Protein AF-A0A7S2MU95-F1 (afdb_monomer_lite)

Secondary structure (DSSP, 8-state):
-EEEEEE-TT--HHHHHHHHHHHHHHHHHHTTEEEEEEE---SSS-EEEEEEE--SSSS---STTPPPPPTT--EEEEEEEEEETTEEEEEEEEE-SSHHHHHHHHHHHHHHHH-

Organism: NCBI:txid1333877

pLDDT: mean 77.72, std 11.71, range [46.41, 91.25]

Foldseek 3Di:
DKDWWLFQPPDALVNCVVCVVVLVVVLLVVLAFDDWDWDDDDPDQKTKIKTKHDPDDAFDDPDPPDGGDHPPWMKIKMWIWHGDGRTIIIDIFIDTPDDVVRVVSSVSSVVSSND

Sequence (115 aa):
EELKGLAAPGRPAEALAQELPGLVGRCAGLCHFHGLQQQGQGQGSGQKFLLVARPPSPGASRLPGQEALPDGARIICMCAGRPREEALDLKITVKACRKDVADDVCRQLASTFRE

Structure (mmCIF, N/CA/C/O backbone):
data_AF-A0A7S2MU95-F1
#
_entry.id   AF-A0A7S2MU95-F1
#
loop_
_atom_site.group_PDB
_atom_site.id
_atom_site.type_symbol
_atom_site.label_atom_id
_atom_site.label_alt_id
_atom_site.label_comp_id
_atom_site.label_asym_id
_atom_site.label_entity_id
_atom_site.label_seq_id
_atom_site.pdbx_PDB_ins_code
_atom_site.Cartn_x
_atom_site.Cartn_y
_atom_site.Cartn_z
_atom_site.occupancy
_atom_site.B_iso_or_equiv
_atom_site.auth_seq_id
_atom_site.auth_comp_id
_atom_site.auth_asym_id
_atom_site.auth_atom_id
_atom_site.pdbx_PDB_model_num
ATOM 1 N N . GLU A 1 1 ? -8.348 -0.611 -5.913 1.00 68.44 1 GLU A N 1
ATOM 2 C CA . GLU A 1 1 ? -9.240 -1.597 -5.269 1.00 68.44 1 GLU A CA 1
ATOM 3 C C . GLU A 1 1 ? -9.814 -1.003 -3.981 1.00 68.44 1 GLU A C 1
ATOM 5 O O . GLU A 1 1 ? -9.154 -0.173 -3.362 1.00 68.44 1 GLU A O 1
ATOM 10 N N . GLU A 1 2 ? -11.047 -1.351 -3.608 1.00 59.72 2 GLU A N 1
ATOM 11 C CA . GLU A 1 2 ? -11.640 -0.965 -2.319 1.00 59.72 2 GLU A CA 1
ATOM 12 C C . GLU A 1 2 ? -11.662 -2.193 -1.403 1.00 59.72 2 GLU A C 1
ATOM 14 O O . GLU A 1 2 ? -12.325 -3.183 -1.700 1.00 59.72 2 GLU A O 1
ATOM 19 N N . LEU A 1 3 ? -10.906 -2.129 -0.311 1.00 67.44 3 LEU A N 1
ATOM 20 C CA . LEU A 1 3 ? -10.915 -3.098 0.775 1.00 67.44 3 LEU A CA 1
ATOM 21 C C . LEU A 1 3 ? -11.969 -2.654 1.788 1.00 67.44 3 LEU A C 1
ATOM 23 O O . LEU A 1 3 ? -11.758 -1.708 2.549 1.00 67.44 3 LEU A O 1
ATOM 27 N N . LYS A 1 4 ? -13.125 -3.313 1.776 1.00 59.56 4 LYS A N 1
ATOM 28 C CA . LYS A 1 4 ? -14.171 -3.079 2.775 1.00 59.56 4 LYS A CA 1
ATOM 29 C C . LYS A 1 4 ? -13.946 -3.966 3.989 1.00 59.56 4 LYS A C 1
ATOM 31 O O . LYS A 1 4 ? -13.722 -5.162 3.820 1.00 59.56 4 LYS A O 1
ATOM 36 N N . GLY A 1 5 ? -14.082 -3.384 5.179 1.00 58.94 5 GLY A N 1
ATOM 37 C CA . GLY A 1 5 ? -14.230 -4.146 6.415 1.00 58.94 5 GLY A CA 1
ATOM 38 C C . GLY A 1 5 ? -13.042 -5.034 6.777 1.00 58.94 5 GLY A C 1
ATOM 39 O O . GLY A 1 5 ? -13.232 -6.221 7.029 1.00 58.94 5 GLY A O 1
ATOM 40 N N . LEU A 1 6 ? -11.829 -4.474 6.845 1.00 72.00 6 LEU A N 1
ATOM 41 C CA . LEU A 1 6 ? -10.753 -5.138 7.588 1.00 72.00 6 LEU A CA 1
ATOM 42 C C . LEU A 1 6 ? -11.210 -5.288 9.038 1.00 72.00 6 LEU A C 1
ATOM 44 O O . LEU A 1 6 ? -11.382 -4.284 9.734 1.00 72.00 6 LEU A O 1
ATOM 48 N N . ALA A 1 7 ? -11.479 -6.529 9.441 1.00 74.94 7 ALA A N 1
ATOM 49 C CA . ALA A 1 7 ? -12.021 -6.840 10.752 1.00 74.94 7 ALA A CA 1
ATOM 50 C C . ALA A 1 7 ? -11.025 -6.418 11.834 1.00 74.94 7 ALA A C 1
ATOM 52 O O . ALA A 1 7 ? -9.866 -6.831 11.830 1.00 74.94 7 ALA A O 1
ATOM 53 N N . ALA A 1 8 ? -11.493 -5.602 12.768 1.00 72.62 8 ALA A N 1
ATOM 54 C CA . ALA A 1 8 ? -10.721 -5.141 13.908 1.00 72.62 8 ALA A CA 1
ATOM 55 C C . ALA A 1 8 ? -11.545 -5.338 15.191 1.00 72.62 8 ALA A C 1
ATOM 57 O O . ALA A 1 8 ? -11.931 -4.356 15.831 1.00 72.62 8 ALA A O 1
ATOM 58 N N . PRO A 1 9 ? -11.862 -6.597 15.547 1.00 74.25 9 PRO A N 1
ATOM 59 C CA . PRO A 1 9 ? -12.795 -6.901 16.627 1.00 74.25 9 PRO A CA 1
ATOM 60 C C . PRO A 1 9 ? -12.339 -6.275 17.948 1.00 74.25 9 PRO A C 1
ATOM 62 O O . PRO A 1 9 ? -11.162 -6.353 18.306 1.00 74.25 9 PRO A O 1
ATOM 65 N N . GLY A 1 10 ? -13.269 -5.635 18.663 1.00 75.69 10 GLY A N 1
ATOM 66 C CA . GLY A 1 10 ? -12.998 -5.005 19.957 1.00 75.69 10 GLY A CA 1
ATOM 67 C C . GLY A 1 10 ? -12.137 -3.739 19.899 1.00 75.69 10 GLY A C 1
ATOM 68 O O . GLY A 1 10 ? -11.666 -3.279 20.941 1.00 75.69 10 GLY A O 1
ATOM 69 N N . ARG A 1 11 ? -11.900 -3.165 18.711 1.00 80.44 11 ARG A N 1
ATOM 70 C CA . ARG A 1 11 ? -11.082 -1.955 18.559 1.00 80.44 11 ARG A CA 1
ATOM 71 C C . ARG A 1 11 ? -11.951 -0.735 18.240 1.00 80.44 11 ARG A C 1
ATOM 73 O O . ARG A 1 11 ? -12.665 -0.748 17.233 1.00 80.44 11 ARG A O 1
ATOM 80 N N . PRO A 1 12 ? -11.886 0.339 19.050 1.00 82.69 12 PRO A N 1
ATOM 81 C CA . PRO A 1 12 ? -12.624 1.561 18.763 1.00 82.69 12 PRO A CA 1
ATOM 82 C C . PRO A 1 12 ? -12.031 2.273 17.542 1.00 82.69 12 PRO A C 1
ATOM 84 O O . PRO A 1 12 ? -10.823 2.214 17.286 1.00 82.69 12 PRO A O 1
ATOM 87 N N . ALA A 1 13 ? -12.878 3.003 16.815 1.00 83.50 13 ALA A N 1
ATOM 88 C CA . ALA A 1 13 ? -12.488 3.733 15.607 1.00 83.50 13 ALA A CA 1
ATOM 89 C C . ALA A 1 13 ? -11.313 4.703 15.846 1.00 83.50 13 ALA A C 1
ATOM 91 O O . ALA A 1 13 ? -10.465 4.882 14.973 1.00 83.50 13 ALA A O 1
ATOM 92 N N . GLU A 1 14 ? -11.232 5.299 17.037 1.00 82.75 14 GLU A N 1
ATOM 93 C CA . GLU A 1 14 ? -10.161 6.219 17.438 1.00 82.75 14 GLU A CA 1
ATOM 94 C C . GLU A 1 14 ? -8.797 5.524 17.551 1.00 82.75 14 GLU A C 1
ATOM 96 O O . GLU A 1 14 ? -7.801 6.044 17.048 1.00 82.75 14 GLU A O 1
ATOM 101 N N . ALA A 1 15 ? -8.747 4.320 18.128 1.00 83.94 15 ALA A N 1
ATOM 102 C CA . ALA A 1 15 ? -7.516 3.532 18.206 1.00 83.94 15 ALA A CA 1
ATOM 103 C C . ALA A 1 15 ? -7.047 3.095 16.809 1.00 83.94 15 ALA A C 1
ATOM 105 O O . ALA A 1 15 ? -5.863 3.178 16.481 1.00 83.94 15 ALA A O 1
ATOM 106 N N . LEU A 1 16 ? -7.987 2.703 15.943 1.00 82.75 16 LEU A N 1
ATOM 107 C CA . LEU A 1 16 ? -7.692 2.388 14.543 1.00 82.75 16 LEU A CA 1
ATOM 108 C C . LEU A 1 16 ? -7.185 3.612 13.777 1.00 82.75 16 LEU A C 1
ATOM 110 O O . LEU A 1 16 ? -6.255 3.499 12.981 1.00 82.75 16 LEU A O 1
ATOM 114 N N . ALA A 1 17 ? -7.746 4.792 14.041 1.00 83.75 17 ALA A N 1
ATOM 115 C CA . ALA A 1 17 ? -7.273 6.037 13.454 1.00 83.75 17 ALA A CA 1
ATOM 116 C C . ALA A 1 17 ? -5.823 6.350 13.862 1.00 83.75 17 ALA A C 1
ATOM 118 O O . ALA A 1 17 ? -5.041 6.784 13.018 1.00 83.75 17 ALA A O 1
ATOM 119 N N . GLN A 1 18 ? -5.445 6.117 15.119 1.00 84.69 18 GLN A N 1
ATOM 120 C CA . GLN A 1 18 ? -4.079 6.368 15.595 1.00 84.69 18 GLN A CA 1
ATOM 121 C C . GLN A 1 18 ? -3.049 5.400 14.997 1.00 84.69 18 GLN A C 1
ATOM 123 O O . GLN A 1 18 ? -1.915 5.795 14.733 1.00 84.69 18 GLN A O 1
ATOM 128 N N . GLU A 1 19 ? -3.431 4.151 14.734 1.00 83.81 19 GLU A N 1
ATOM 129 C CA . GLU A 1 19 ? -2.516 3.141 14.189 1.00 83.81 19 GLU A CA 1
ATOM 130 C C . GLU A 1 19 ? -2.418 3.124 12.666 1.00 83.81 19 GLU A C 1
ATOM 132 O O . GLU A 1 19 ? -1.436 2.622 12.111 1.00 83.81 19 GLU A O 1
ATOM 137 N N . LEU A 1 20 ? -3.420 3.674 11.981 1.00 83.81 20 LEU A N 1
ATOM 138 C CA . LEU A 1 20 ? -3.500 3.696 10.527 1.00 83.81 20 LEU A CA 1
ATOM 139 C C . LEU A 1 20 ? -2.229 4.250 9.845 1.00 83.81 20 LEU A C 1
ATOM 141 O O . LEU A 1 20 ? -1.756 3.604 8.908 1.00 83.81 20 LEU A O 1
ATOM 145 N N . PRO A 1 21 ? -1.600 5.354 10.305 1.00 86.50 21 PRO A N 1
ATOM 146 C CA . PRO A 1 21 ? -0.312 5.797 9.766 1.00 86.50 21 PRO A CA 1
ATOM 147 C C . PRO A 1 21 ? 0.789 4.734 9.869 1.00 86.50 21 PRO A C 1
ATOM 149 O O . PRO A 1 21 ? 1.560 4.551 8.929 1.00 86.50 21 PRO A O 1
ATOM 152 N N . GLY A 1 22 ? 0.842 4.000 10.985 1.00 85.44 22 GLY A N 1
ATOM 153 C CA . GLY A 1 22 ? 1.806 2.923 11.201 1.00 85.44 22 GLY A CA 1
ATOM 154 C C . GLY A 1 22 ? 1.558 1.720 10.290 1.00 85.44 22 GLY A C 1
ATOM 155 O O . GLY A 1 22 ? 2.505 1.185 9.717 1.00 85.44 22 GLY A O 1
ATOM 156 N N . LEU A 1 23 ? 0.294 1.326 10.104 1.00 85.12 23 LEU A N 1
ATOM 157 C CA . LEU A 1 23 ? -0.108 0.275 9.157 1.00 85.12 23 LEU A CA 1
ATOM 158 C C . LEU A 1 23 ? 0.303 0.629 7.726 1.00 85.12 23 LEU A C 1
ATOM 160 O O . LEU A 1 23 ? 0.970 -0.156 7.051 1.00 85.12 23 LEU A O 1
ATOM 164 N N . VAL A 1 24 ? -0.043 1.839 7.285 1.00 87.00 24 VAL A N 1
ATOM 165 C CA . VAL A 1 24 ? 0.309 2.330 5.951 1.00 87.00 24 VAL A CA 1
ATOM 166 C C . VAL A 1 24 ? 1.827 2.439 5.790 1.00 87.00 24 VAL A C 1
ATOM 168 O O . VAL A 1 24 ? 2.345 2.062 4.743 1.00 87.00 24 VAL A O 1
ATOM 171 N N . GLY A 1 25 ? 2.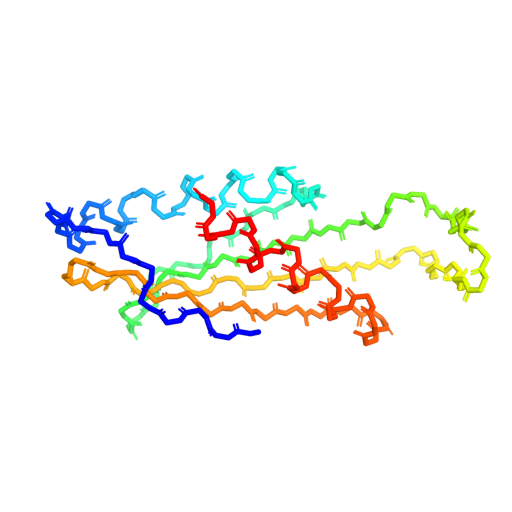550 2.890 6.818 1.00 85.19 25 GLY A N 1
ATOM 172 C CA . GLY A 1 25 ? 4.012 2.963 6.811 1.00 85.19 25 GLY A CA 1
ATOM 173 C C . GLY A 1 25 ? 4.683 1.596 6.652 1.00 85.19 25 GLY A C 1
ATOM 174 O O . GLY A 1 25 ? 5.612 1.460 5.856 1.00 85.19 25 GLY A O 1
ATOM 175 N N . ARG A 1 26 ? 4.182 0.558 7.336 1.00 84.62 26 ARG A N 1
ATOM 176 C CA . ARG A 1 26 ? 4.676 -0.820 7.163 1.00 84.62 26 ARG A CA 1
ATOM 177 C C . ARG A 1 26 ? 4.400 -1.351 5.760 1.00 84.62 26 ARG A C 1
ATOM 179 O O . ARG A 1 26 ? 5.315 -1.871 5.128 1.00 84.62 26 ARG A O 1
ATOM 186 N N . CYS A 1 27 ? 3.185 -1.154 5.248 1.00 84.12 27 CYS A N 1
ATOM 187 C CA . CYS A 1 27 ? 2.831 -1.559 3.884 1.00 84.12 27 CYS A CA 1
ATOM 188 C C . CYS A 1 27 ? 3.708 -0.850 2.845 1.00 84.12 27 CYS A C 1
ATOM 190 O O . CYS A 1 27 ? 4.195 -1.478 1.907 1.00 84.12 27 CYS A O 1
ATOM 192 N N . ALA A 1 28 ? 3.959 0.447 3.043 1.00 85.19 28 ALA A N 1
ATOM 193 C CA . ALA A 1 28 ? 4.850 1.231 2.201 1.00 85.19 28 ALA A CA 1
ATOM 194 C C . ALA A 1 28 ? 6.270 0.645 2.193 1.00 85.19 28 ALA A C 1
ATOM 196 O O . ALA A 1 28 ? 6.831 0.449 1.119 1.00 85.19 28 ALA A O 1
ATOM 197 N N . GLY A 1 29 ? 6.820 0.295 3.360 1.00 81.75 29 GLY A N 1
ATOM 198 C CA . GLY A 1 29 ? 8.134 -0.345 3.467 1.00 81.75 29 GLY A CA 1
ATOM 199 C C . GLY A 1 29 ? 8.204 -1.709 2.772 1.00 81.75 29 GLY A C 1
ATOM 200 O O . GLY A 1 29 ? 9.114 -1.937 1.977 1.00 81.75 29 GLY A O 1
ATOM 201 N N . LEU A 1 30 ? 7.221 -2.585 3.013 1.00 80.56 30 LEU A N 1
ATOM 202 C CA . LEU A 1 30 ? 7.147 -3.927 2.412 1.00 80.56 30 LEU A CA 1
ATOM 203 C C . LEU A 1 30 ? 6.984 -3.890 0.888 1.00 80.56 30 LEU A C 1
ATOM 205 O O . LEU A 1 30 ? 7.464 -4.779 0.192 1.00 80.56 30 LEU A O 1
ATOM 209 N N . CYS A 1 31 ? 6.344 -2.845 0.364 1.00 75.69 31 CYS A N 1
ATOM 210 C CA . CYS A 1 31 ? 6.155 -2.647 -1.070 1.00 75.69 31 CYS A CA 1
ATOM 211 C C . CYS A 1 31 ? 7.175 -1.668 -1.688 1.00 75.69 31 CYS A C 1
ATOM 213 O O . CYS A 1 31 ? 6.954 -1.170 -2.791 1.00 75.69 31 CYS A O 1
ATOM 215 N N . HIS A 1 32 ? 8.282 -1.369 -0.995 1.00 79.12 32 HIS A N 1
ATOM 216 C CA . HIS A 1 32 ? 9.373 -0.503 -1.471 1.00 79.12 32 HIS A CA 1
ATOM 217 C C . HIS A 1 32 ? 8.952 0.923 -1.892 1.00 79.12 32 HIS A C 1
ATOM 219 O O . HIS A 1 32 ? 9.538 1.528 -2.791 1.00 79.12 32 HIS A O 1
ATOM 225 N N . PHE A 1 33 ? 7.951 1.502 -1.229 1.00 80.88 33 PHE A N 1
ATOM 226 C CA . PHE A 1 33 ? 7.613 2.918 -1.366 1.00 80.88 33 PHE A CA 1
ATOM 227 C C . PHE A 1 33 ? 8.566 3.776 -0.521 1.00 80.88 33 PHE A C 1
ATOM 229 O O . PHE A 1 33 ? 8.832 3.484 0.642 1.00 80.88 33 PHE A O 1
ATOM 236 N N . HIS A 1 34 ? 9.077 4.862 -1.104 1.00 77.44 34 HIS A N 1
ATOM 237 C CA . HIS A 1 34 ? 10.139 5.694 -0.519 1.00 77.44 34 HIS A CA 1
ATOM 238 C C . HIS A 1 34 ? 9.650 7.045 0.016 1.00 77.44 34 HIS A C 1
ATOM 240 O O . HIS A 1 34 ? 10.425 7.785 0.615 1.00 77.44 34 HIS A O 1
ATOM 246 N N . GLY A 1 35 ? 8.387 7.398 -0.220 1.00 70.50 35 GLY A N 1
ATOM 247 C CA . GLY A 1 35 ? 7.783 8.618 0.306 1.00 70.50 35 GLY A CA 1
ATOM 248 C C . GLY A 1 35 ? 6.387 8.334 0.827 1.00 70.50 35 GLY A C 1
ATOM 249 O O . GLY A 1 35 ? 5.614 7.686 0.128 1.00 70.50 35 GLY A O 1
ATOM 250 N N . LEU A 1 36 ? 6.083 8.825 2.029 1.00 75.62 36 LEU A N 1
ATOM 251 C CA . LEU A 1 36 ? 4.751 8.828 2.624 1.00 75.62 36 LEU A CA 1
ATOM 252 C C . LEU A 1 36 ? 4.396 10.275 2.955 1.00 75.62 36 LEU A C 1
ATOM 254 O O . LEU A 1 36 ? 5.024 10.896 3.809 1.00 75.62 36 LEU A O 1
ATOM 258 N N . GLN A 1 37 ? 3.400 10.818 2.264 1.00 75.56 37 GLN A N 1
ATOM 259 C CA . GLN A 1 37 ? 2.844 12.128 2.574 1.00 75.56 37 GLN A CA 1
ATOM 260 C C . GLN A 1 37 ? 1.429 11.938 3.108 1.00 75.56 37 GLN A C 1
ATOM 262 O O . GLN A 1 37 ? 0.534 11.493 2.388 1.00 75.56 37 GLN A O 1
ATOM 267 N N . GLN A 1 38 ? 1.221 12.280 4.376 1.00 75.31 38 GLN A N 1
ATOM 268 C CA . GLN A 1 38 ? -0.116 12.366 4.942 1.00 75.31 38 GLN A CA 1
ATOM 269 C C . GLN A 1 38 ? -0.732 13.683 4.471 1.00 75.31 38 GLN A C 1
ATOM 271 O O . GLN A 1 38 ? -0.268 14.764 4.834 1.00 75.31 38 GLN A O 1
ATOM 276 N N . GLN A 1 39 ? -1.755 13.608 3.622 1.00 63.38 39 GLN A N 1
ATOM 277 C CA . GLN A 1 39 ? -2.591 14.779 3.387 1.00 63.38 39 GLN A CA 1
ATOM 278 C C . GLN A 1 39 ? -3.520 14.898 4.593 1.00 63.38 39 GLN A C 1
ATOM 280 O O . GLN A 1 39 ? -4.123 13.902 4.994 1.00 63.38 39 GLN A O 1
ATOM 285 N N . GLY A 1 40 ? -3.547 16.089 5.204 1.00 58.94 40 GLY A N 1
ATOM 286 C CA . GLY A 1 40 ? -4.206 16.350 6.486 1.00 58.94 40 GLY A CA 1
ATOM 287 C C . GLY A 1 40 ? -5.648 15.845 6.567 1.00 58.94 40 GLY A C 1
ATOM 288 O O . GLY A 1 40 ? -6.264 15.506 5.555 1.00 58.94 40 GLY A O 1
ATOM 289 N N . GLN A 1 41 ? -6.186 15.808 7.790 1.00 56.03 41 GLN A N 1
ATOM 290 C CA . GLN A 1 41 ? -7.583 15.464 8.074 1.00 56.03 41 GLN A CA 1
ATOM 291 C C . GLN A 1 41 ? -8.524 16.445 7.353 1.00 56.03 41 GLN A C 1
ATOM 293 O O . GLN A 1 41 ? -8.959 17.448 7.911 1.00 56.03 41 GLN A O 1
ATOM 298 N N . GLY A 1 42 ? -8.809 16.196 6.075 1.00 50.19 42 GLY A N 1
ATOM 299 C CA . GLY A 1 42 ? -9.818 16.944 5.340 1.00 50.19 42 GLY A CA 1
ATOM 300 C C . GLY A 1 42 ? -11.165 16.745 6.025 1.00 50.19 42 GLY A C 1
ATOM 301 O O . GLY A 1 42 ? -11.459 15.638 6.477 1.00 50.19 42 GLY A O 1
ATOM 302 N N . GLN A 1 43 ? -11.966 17.810 6.100 1.00 46.41 43 GLN A N 1
ATOM 303 C CA . GLN A 1 43 ? -13.358 17.789 6.560 1.00 46.41 43 GLN A CA 1
ATOM 304 C C . GLN A 1 43 ? -14.129 16.664 5.839 1.00 46.41 43 GLN A C 1
ATOM 306 O O . GLN A 1 43 ? -14.594 16.840 4.717 1.00 46.41 43 GLN A O 1
ATOM 311 N N . GLY A 1 44 ? -14.171 15.466 6.433 1.00 50.53 44 GLY A N 1
ATOM 312 C CA . GLY A 1 44 ? -14.644 14.262 5.745 1.00 50.53 44 GLY A CA 1
ATOM 313 C C . GLY A 1 44 ? -13.995 12.945 6.188 1.00 50.53 44 GLY A C 1
ATOM 314 O O . GLY A 1 44 ? -13.554 12.172 5.348 1.00 50.53 44 GLY A O 1
ATOM 315 N N . SER A 1 45 ? -13.975 12.652 7.492 1.00 57.75 45 SER A N 1
ATOM 316 C CA . SER A 1 45 ? -13.929 11.301 8.109 1.00 57.75 45 SER A CA 1
ATOM 317 C C . SER A 1 45 ? -12.864 10.262 7.687 1.00 57.75 45 SER A C 1
ATOM 319 O O . SER A 1 45 ? -13.011 9.094 8.041 1.00 57.75 45 SER A O 1
ATOM 321 N N . GLY A 1 46 ? -11.804 10.614 6.956 1.00 69.94 46 GLY A N 1
ATOM 322 C CA . GLY A 1 46 ? -10.807 9.632 6.513 1.00 69.94 46 GLY A CA 1
ATOM 323 C C . GLY A 1 46 ? -9.405 10.207 6.370 1.00 69.94 46 GLY A C 1
ATOM 324 O O . GLY A 1 46 ? -9.227 11.353 5.960 1.00 69.94 46 GLY A O 1
ATOM 325 N N . GLN A 1 47 ? -8.403 9.396 6.698 1.00 85.25 47 GLN A N 1
ATOM 326 C CA . GLN A 1 47 ? -6.994 9.753 6.552 1.00 85.25 47 GLN A CA 1
ATOM 327 C C . GLN A 1 47 ? -6.493 9.314 5.180 1.00 85.25 47 GLN A C 1
ATOM 329 O O . GLN A 1 47 ? -6.754 8.190 4.748 1.00 85.25 47 GLN A O 1
ATOM 334 N N . LYS A 1 48 ? -5.780 10.206 4.489 1.00 87.31 48 LYS A N 1
ATOM 335 C CA . LYS A 1 48 ? -5.241 9.951 3.152 1.00 87.31 48 LYS A CA 1
ATOM 336 C C . LYS A 1 48 ? -3.721 9.970 3.182 1.00 87.31 48 LYS A C 1
ATOM 338 O O . LYS A 1 48 ? -3.108 10.899 3.703 1.00 87.31 48 LYS A O 1
ATOM 343 N N . PHE A 1 49 ? -3.131 8.966 2.554 1.00 89.12 49 PHE A N 1
ATOM 344 C CA . PHE A 1 49 ? -1.695 8.766 2.483 1.00 89.12 49 PHE A CA 1
ATOM 345 C C . PHE A 1 49 ? -1.292 8.621 1.026 1.00 89.12 49 PHE A C 1
ATOM 347 O O . PHE A 1 49 ? -1.817 7.765 0.313 1.00 89.12 49 PHE A O 1
ATOM 354 N N . LEU A 1 50 ? -0.368 9.465 0.588 1.00 89.12 50 LEU A N 1
ATOM 355 C CA . LEU A 1 50 ? 0.247 9.377 -0.724 1.00 89.12 50 LEU A CA 1
ATOM 356 C C . LEU A 1 50 ? 1.576 8.639 -0.587 1.00 89.12 50 LEU A C 1
ATOM 358 O O . LEU A 1 50 ? 2.448 9.073 0.164 1.00 89.12 50 LEU A O 1
ATOM 362 N N . LEU A 1 51 ? 1.714 7.537 -1.313 1.00 88.62 51 LEU A N 1
ATOM 363 C CA . LEU A 1 51 ? 2.897 6.697 -1.358 1.00 88.62 51 LEU A CA 1
ATOM 364 C C . LEU A 1 51 ? 3.539 6.801 -2.741 1.00 88.62 51 LEU A C 1
ATOM 366 O O . LEU A 1 51 ? 2.851 6.681 -3.756 1.00 88.62 51 LEU A O 1
ATOM 370 N N . VAL A 1 52 ? 4.856 7.001 -2.800 1.00 86.56 52 VAL A N 1
ATOM 371 C CA . VAL A 1 52 ? 5.598 7.046 -4.073 1.00 86.56 52 VAL A CA 1
ATOM 372 C C . VAL A 1 52 ? 6.695 5.990 -4.098 1.00 86.56 52 VAL A C 1
ATOM 374 O O . VAL A 1 52 ? 7.559 5.969 -3.224 1.00 86.56 52 VAL A O 1
ATOM 377 N N . ALA A 1 53 ? 6.674 5.134 -5.117 1.00 84.44 53 ALA A N 1
ATOM 378 C CA . ALA A 1 53 ? 7.715 4.150 -5.391 1.00 84.44 53 ALA A CA 1
ATOM 379 C C . ALA A 1 53 ? 8.396 4.441 -6.733 1.00 84.44 53 ALA A C 1
ATOM 381 O O . ALA A 1 53 ? 7.824 5.050 -7.649 1.00 84.44 53 ALA A O 1
ATOM 382 N N . ARG A 1 54 ? 9.646 3.989 -6.844 1.00 75.50 54 ARG A N 1
ATOM 383 C CA . ARG A 1 54 ? 10.363 3.871 -8.115 1.00 75.50 54 ARG A CA 1
ATOM 384 C C . ARG A 1 54 ? 10.542 2.381 -8.396 1.00 75.50 54 ARG A C 1
ATOM 386 O O . ARG A 1 54 ? 10.859 1.653 -7.459 1.00 75.50 54 ARG A O 1
ATOM 393 N N . PRO A 1 55 ? 10.350 1.918 -9.639 1.00 66.62 55 PRO A N 1
ATOM 394 C CA . PRO A 1 55 ? 10.623 0.530 -9.955 1.00 66.62 55 PRO A CA 1
ATOM 395 C C . PRO A 1 55 ? 12.094 0.193 -9.657 1.00 66.62 55 PRO A C 1
ATOM 397 O O . PRO A 1 55 ? 12.969 1.036 -9.898 1.00 66.62 55 PRO A O 1
ATOM 400 N N . PRO A 1 56 ? 12.379 -1.008 -9.126 1.00 55.16 56 PRO A N 1
ATOM 401 C CA . PRO A 1 56 ? 13.743 -1.454 -8.909 1.00 55.16 56 PRO A CA 1
ATOM 402 C C . PRO A 1 56 ? 14.417 -1.639 -10.273 1.00 55.16 56 PRO A C 1
ATOM 404 O O . PRO A 1 56 ? 14.083 -2.543 -11.030 1.00 55.16 56 PRO A O 1
ATOM 407 N N . SER A 1 57 ? 15.385 -0.767 -10.551 1.00 53.28 57 SER A N 1
ATOM 408 C CA . SER A 1 57 ? 16.240 -0.678 -11.744 1.00 53.28 57 SER A CA 1
ATOM 409 C C . SER A 1 57 ? 15.628 -0.072 -13.027 1.00 53.28 57 SER A C 1
ATOM 411 O O . SER A 1 57 ? 14.504 -0.401 -13.409 1.00 53.28 57 SER A O 1
ATOM 413 N N . PRO A 1 58 ? 16.385 0.799 -13.727 1.00 50.25 58 PRO A N 1
ATOM 414 C CA . PRO A 1 58 ? 16.111 1.136 -15.117 1.00 50.25 58 PRO A CA 1
ATOM 415 C C . PRO A 1 58 ? 16.322 -0.107 -15.993 1.00 50.25 58 PRO A C 1
ATOM 417 O O . PRO A 1 58 ? 17.346 -0.781 -15.883 1.00 50.25 58 PRO A O 1
ATOM 420 N N . GLY A 1 59 ? 15.360 -0.422 -16.859 1.00 53.31 59 GLY A N 1
ATOM 421 C CA . GLY A 1 59 ? 15.611 -1.309 -17.997 1.00 53.31 59 GLY A CA 1
ATOM 422 C C . GLY A 1 59 ? 15.606 -2.830 -17.779 1.00 53.31 59 GLY A C 1
ATOM 423 O O . GLY A 1 59 ? 15.818 -3.532 -18.760 1.00 53.31 59 GLY A O 1
ATOM 424 N N . ALA A 1 60 ? 15.350 -3.391 -16.591 1.00 52.00 60 ALA A N 1
ATOM 425 C CA . ALA A 1 60 ? 15.443 -4.850 -16.424 1.00 52.00 60 ALA A CA 1
ATOM 426 C C . ALA A 1 60 ? 14.246 -5.470 -15.697 1.00 52.00 60 ALA A C 1
ATOM 428 O O . 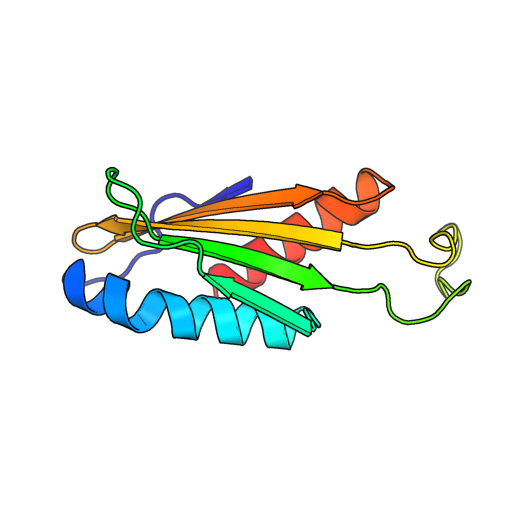ALA A 1 60 ? 14.325 -5.794 -14.512 1.00 52.00 60 ALA A O 1
ATOM 429 N N . SER A 1 61 ? 13.172 -5.765 -16.437 1.00 56.94 61 SER A N 1
ATOM 430 C CA . SER A 1 61 ? 12.458 -6.988 -16.075 1.00 56.94 61 SER A CA 1
ATOM 431 C C . SER A 1 61 ? 13.333 -8.178 -16.465 1.00 56.94 61 SER A C 1
ATOM 433 O O . SER A 1 61 ? 13.805 -8.275 -17.595 1.00 56.94 61 SER A O 1
ATOM 435 N N . ARG A 1 62 ? 13.588 -9.069 -15.504 1.00 57.50 62 ARG A N 1
ATOM 436 C CA . ARG A 1 62 ? 14.328 -10.324 -15.721 1.00 57.50 62 ARG A CA 1
ATOM 437 C C . ARG A 1 62 ? 13.406 -11.482 -16.111 1.00 57.50 62 ARG A C 1
ATOM 439 O O . ARG A 1 62 ? 13.880 -12.603 -16.267 1.00 57.50 62 ARG A O 1
ATOM 446 N N . LEU A 1 63 ? 12.101 -11.229 -16.219 1.00 59.47 63 LEU A N 1
ATOM 447 C CA . LEU A 1 63 ? 11.104 -12.244 -16.532 1.00 59.47 63 LEU A CA 1
ATOM 448 C C . LEU A 1 63 ? 10.823 -12.266 -18.044 1.00 59.47 63 LEU A C 1
ATOM 450 O O . LEU A 1 63 ? 10.635 -11.202 -18.640 1.00 59.47 63 LEU A O 1
ATOM 454 N N . PRO A 1 64 ? 10.768 -13.452 -18.683 1.00 54.84 64 PRO A N 1
ATOM 455 C CA . PRO A 1 64 ? 10.428 -13.562 -20.099 1.00 54.84 64 PRO A CA 1
ATOM 456 C C . PRO A 1 64 ? 9.066 -12.920 -20.389 1.00 54.84 64 PRO A C 1
ATOM 458 O O . PRO A 1 64 ? 8.080 -13.229 -19.724 1.00 54.84 64 PRO A O 1
ATOM 461 N N . GLY A 1 65 ? 9.007 -12.033 -21.385 1.00 65.44 65 GLY A N 1
ATOM 462 C CA . GLY A 1 65 ? 7.764 -11.382 -21.814 1.00 65.44 65 GLY A CA 1
ATOM 463 C C . GLY A 1 65 ? 7.347 -10.144 -21.013 1.00 65.44 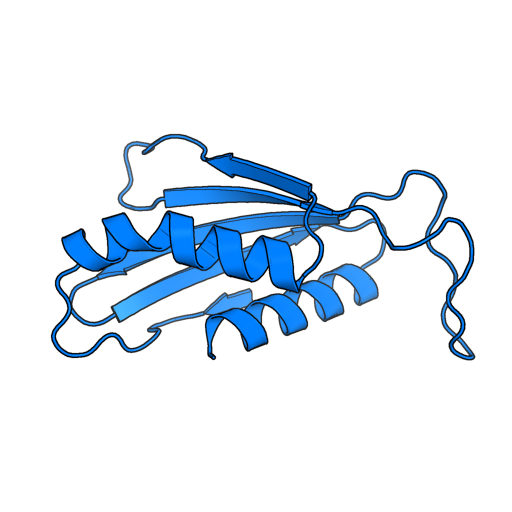65 GLY A C 1
ATOM 464 O O . GLY A 1 65 ? 6.342 -9.526 -21.355 1.00 65.44 65 GLY A O 1
ATOM 465 N N . GLN A 1 66 ? 8.102 -9.734 -19.990 1.00 64.19 66 GLN A N 1
ATOM 466 C CA . GLN A 1 66 ? 7.872 -8.447 -19.338 1.00 64.19 66 GLN A CA 1
ATOM 467 C C . GLN A 1 66 ? 8.734 -7.357 -19.978 1.00 64.19 66 GLN A C 1
ATOM 469 O O . GLN A 1 66 ? 9.960 -7.367 -19.895 1.00 64.19 66 GLN A O 1
ATOM 474 N N . GLU A 1 67 ? 8.083 -6.370 -20.584 1.00 66.88 67 GLU A N 1
ATOM 475 C CA . GLU A 1 67 ? 8.758 -5.148 -21.016 1.00 66.88 67 GLU A CA 1
ATOM 476 C C . GLU A 1 67 ? 9.278 -4.366 -19.803 1.00 66.88 67 GLU A C 1
ATOM 478 O O . GLU A 1 67 ? 8.582 -4.229 -18.790 1.00 66.88 67 GLU A O 1
ATOM 483 N N . ALA A 1 68 ? 10.490 -3.827 -19.917 1.00 71.62 68 ALA A N 1
ATOM 484 C CA . ALA A 1 68 ? 11.048 -2.942 -18.907 1.00 71.62 68 ALA A CA 1
ATOM 485 C C . ALA A 1 68 ? 10.235 -1.642 -18.794 1.00 71.62 68 ALA A C 1
ATOM 487 O O . ALA A 1 68 ? 9.654 -1.157 -19.766 1.00 71.62 68 ALA A O 1
ATOM 488 N N . LEU A 1 69 ? 10.200 -1.060 -17.594 1.00 74.50 69 LEU A N 1
ATOM 489 C CA . LEU A 1 69 ? 9.570 0.242 -17.390 1.00 74.50 69 LEU A CA 1
ATOM 490 C C . LEU A 1 69 ? 10.488 1.367 -17.882 1.00 74.50 69 LEU A C 1
ATOM 492 O O . LEU A 1 69 ? 11.709 1.239 -17.764 1.00 74.50 69 LEU A O 1
ATOM 496 N N . PRO A 1 70 ? 9.920 2.469 -18.409 1.00 74.44 70 PRO A N 1
ATOM 497 C CA . PRO A 1 70 ? 10.709 3.588 -18.901 1.00 74.44 70 PRO A CA 1
ATOM 498 C C . PRO A 1 70 ? 11.509 4.246 -17.776 1.00 74.44 70 PRO A C 1
ATOM 500 O O . PRO A 1 70 ? 11.090 4.275 -16.611 1.00 74.44 70 PRO A O 1
ATOM 503 N N . ASP A 1 71 ? 12.643 4.834 -18.145 1.00 74.38 71 ASP A N 1
ATOM 504 C CA . ASP A 1 71 ? 13.483 5.579 -17.217 1.00 74.38 71 ASP A CA 1
ATOM 505 C C . ASP A 1 71 ? 12.691 6.692 -16.531 1.00 74.38 71 ASP A C 1
ATOM 507 O O . ASP A 1 71 ? 11.898 7.417 -17.133 1.00 74.38 71 ASP A O 1
ATOM 511 N N . GLY A 1 72 ? 12.885 6.815 -15.220 1.00 73.62 72 GLY A N 1
ATOM 512 C CA . GLY A 1 72 ? 12.161 7.808 -14.435 1.00 73.62 72 GLY A CA 1
ATOM 513 C C . GLY A 1 72 ? 10.700 7.453 -14.144 1.00 73.62 72 GLY A C 1
ATOM 514 O O . GLY A 1 72 ? 10.031 8.266 -13.503 1.00 73.62 72 GLY A O 1
ATOM 515 N N . ALA A 1 73 ? 10.219 6.253 -14.499 1.00 81.31 73 ALA A N 1
ATOM 516 C CA . ALA A 1 73 ? 8.891 5.790 -14.109 1.00 81.31 73 ALA A CA 1
ATOM 517 C C . ALA A 1 73 ? 8.656 5.953 -12.596 1.00 81.31 73 ALA A C 1
ATOM 519 O O . ALA A 1 73 ? 9.545 5.760 -11.752 1.00 81.31 73 ALA A O 1
ATOM 520 N N . ARG A 1 74 ? 7.433 6.354 -12.252 1.00 83.56 74 ARG A N 1
ATOM 521 C CA . ARG A 1 74 ? 6.952 6.477 -10.876 1.00 83.56 74 ARG A CA 1
ATOM 522 C C . ARG A 1 74 ? 5.679 5.676 -10.733 1.00 83.56 74 ARG A C 1
ATOM 524 O O . ARG A 1 74 ? 4.845 5.657 -11.638 1.00 83.56 74 ARG A O 1
ATOM 531 N N . ILE A 1 75 ? 5.544 5.058 -9.574 1.00 86.75 75 ILE A N 1
ATOM 532 C CA . ILE A 1 75 ? 4.305 4.436 -9.142 1.00 86.75 75 ILE A CA 1
ATOM 533 C C . ILE A 1 75 ? 3.790 5.297 -7.998 1.00 86.75 75 ILE A C 1
ATOM 535 O O . ILE A 1 75 ? 4.483 5.500 -7.000 1.00 86.75 75 ILE A O 1
ATOM 539 N N . ILE A 1 76 ? 2.600 5.856 -8.182 1.00 89.62 76 ILE A N 1
ATOM 540 C CA . ILE A 1 76 ? 1.939 6.707 -7.197 1.00 89.62 76 ILE A CA 1
ATOM 541 C C . ILE A 1 76 ? 0.758 5.923 -6.647 1.00 89.62 76 ILE A C 1
ATOM 543 O O . ILE A 1 76 ? -0.148 5.560 -7.394 1.00 89.62 76 ILE A O 1
ATOM 547 N N . CYS A 1 77 ? 0.752 5.683 -5.345 1.00 90.38 77 CYS A N 1
ATOM 548 C CA . CYS A 1 77 ? -0.353 5.052 -4.650 1.00 90.38 77 CYS A CA 1
ATOM 549 C C . CYS A 1 77 ? -1.001 6.044 -3.683 1.00 90.38 77 CYS A C 1
ATOM 551 O O . CYS A 1 77 ? -0.322 6.806 -3.005 1.00 90.38 77 CYS A O 1
ATOM 553 N N . MET A 1 78 ? -2.325 6.037 -3.610 1.00 90.38 78 MET A N 1
ATOM 554 C CA . MET A 1 78 ? -3.094 6.751 -2.603 1.00 90.38 78 MET A CA 1
ATOM 555 C C . MET A 1 78 ? -3.884 5.737 -1.783 1.00 90.38 78 MET A C 1
ATOM 557 O O . MET A 1 78 ? -4.746 5.041 -2.325 1.00 90.38 78 MET A O 1
ATOM 561 N N . CYS A 1 79 ? -3.617 5.702 -0.483 1.00 89.44 79 CYS A N 1
ATOM 562 C CA . CYS A 1 79 ? -4.379 4.934 0.491 1.00 89.44 79 CYS A CA 1
ATOM 563 C C . CYS A 1 79 ? -5.293 5.891 1.253 1.00 89.44 79 CYS A C 1
ATOM 565 O O . CYS A 1 79 ? -4.818 6.819 1.904 1.00 89.44 79 CYS A O 1
ATOM 567 N N . ALA A 1 80 ? -6.602 5.688 1.168 1.00 89.06 80 ALA A N 1
ATOM 568 C CA . ALA A 1 80 ? -7.586 6.420 1.951 1.00 89.06 80 ALA A CA 1
ATOM 569 C C . ALA A 1 80 ? -8.228 5.459 2.950 1.00 89.06 80 ALA A C 1
ATOM 571 O O . ALA A 1 80 ? -8.943 4.546 2.545 1.00 89.06 80 ALA A O 1
ATOM 572 N N . GLY A 1 81 ? -7.953 5.651 4.236 1.00 87.56 81 GLY A N 1
ATOM 573 C CA . GLY A 1 81 ? -8.523 4.847 5.309 1.00 87.56 81 GLY A CA 1
ATOM 574 C C . GLY A 1 81 ? -9.650 5.573 6.023 1.00 87.56 81 GLY A C 1
ATOM 575 O O . GLY A 1 81 ? -9.531 6.755 6.355 1.00 87.56 81 GLY A O 1
ATOM 576 N N . ARG A 1 82 ? -10.737 4.850 6.273 1.00 88.81 82 ARG A N 1
ATOM 577 C CA . ARG A 1 82 ? -11.892 5.284 7.052 1.00 88.81 82 ARG A CA 1
ATOM 578 C C . ARG A 1 82 ? -12.117 4.280 8.188 1.00 88.81 82 ARG A C 1
ATOM 580 O O . ARG A 1 82 ? -12.740 3.241 7.964 1.00 88.81 82 ARG A O 1
ATOM 587 N N . PRO A 1 83 ? -11.588 4.567 9.387 1.00 84.00 83 PRO A N 1
ATOM 588 C CA . PRO A 1 83 ? -11.886 3.791 10.582 1.00 84.00 83 PRO A CA 1
ATOM 589 C C . PRO A 1 83 ? -13.389 3.805 10.879 1.00 84.00 83 PRO A C 1
ATOM 591 O O . PRO A 1 83 ? -14.051 4.835 10.724 1.00 84.00 83 PRO A O 1
ATOM 594 N N . ARG A 1 84 ? -13.918 2.665 11.308 1.00 83.88 84 ARG A N 1
ATOM 595 C CA . ARG A 1 84 ? -15.273 2.476 11.830 1.00 83.88 84 ARG A CA 1
ATOM 596 C C . ARG A 1 84 ? -15.183 1.696 13.138 1.00 83.88 84 ARG A C 1
ATOM 598 O O . ARG A 1 84 ? -14.112 1.224 13.509 1.00 83.88 84 ARG A O 1
ATOM 605 N N . GLU A 1 85 ? -16.298 1.574 13.844 1.00 81.25 85 GLU A N 1
ATOM 606 C CA . GLU A 1 85 ? -16.373 0.631 14.959 1.00 81.25 85 GLU A CA 1
ATOM 607 C C . GLU A 1 85 ? -16.108 -0.784 14.441 1.00 81.25 85 GLU A C 1
ATOM 609 O O . GLU A 1 85 ? -16.729 -1.220 13.472 1.00 81.25 85 GLU A O 1
ATOM 614 N N . GLU A 1 86 ? -15.123 -1.447 15.050 1.00 83.88 86 GLU A N 1
ATOM 615 C CA . GLU A 1 86 ? -14.724 -2.833 14.774 1.00 83.88 86 GLU A CA 1
ATOM 616 C C . GLU A 1 86 ? -14.268 -3.141 13.338 1.00 83.88 86 GLU A C 1
ATOM 618 O O . GLU A 1 86 ? -14.057 -4.301 12.974 1.00 83.88 86 GLU A O 1
ATOM 623 N N . ALA A 1 87 ? -14.077 -2.114 12.509 1.00 85.81 87 ALA A N 1
ATOM 624 C CA . ALA A 1 87 ? -13.728 -2.276 11.107 1.00 85.81 87 ALA A CA 1
ATOM 625 C C . ALA A 1 87 ? -12.883 -1.114 10.575 1.00 85.81 87 ALA A C 1
ATOM 627 O O . ALA A 1 87 ? -13.007 0.035 11.000 1.00 85.81 87 ALA A O 1
ATOM 628 N N . LEU A 1 88 ? -12.060 -1.399 9.570 1.00 84.38 88 LEU A N 1
ATOM 629 C CA . LEU A 1 88 ? -11.321 -0.395 8.813 1.00 84.38 88 LEU A CA 1
ATOM 630 C C . LEU A 1 88 ? -11.638 -0.534 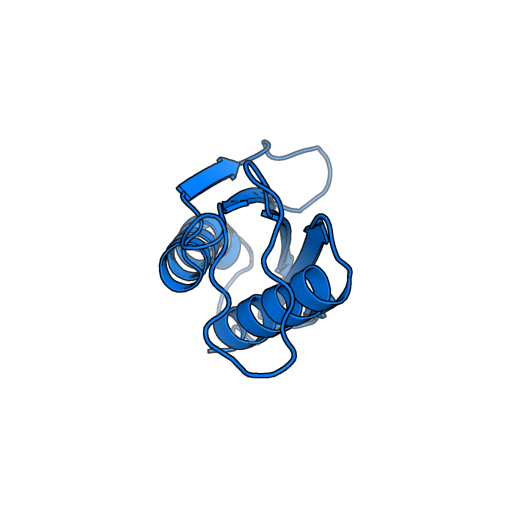7.319 1.00 84.38 88 LEU A C 1
ATOM 632 O O . LEU A 1 88 ? -11.337 -1.554 6.701 1.00 84.38 88 LEU A O 1
ATOM 636 N N . ASP A 1 89 ? -12.222 0.508 6.724 1.00 87.88 89 ASP A N 1
ATOM 637 C CA . ASP A 1 89 ? -12.368 0.593 5.270 1.00 87.88 89 ASP A CA 1
ATOM 638 C C . ASP A 1 89 ? -11.112 1.234 4.675 1.00 87.88 89 ASP A C 1
ATOM 640 O O . ASP A 1 89 ? -10.727 2.340 5.064 1.00 87.88 89 ASP A O 1
ATOM 644 N N . LEU A 1 90 ? -10.490 0.576 3.699 1.00 87.81 90 LEU A N 1
ATOM 645 C CA . LEU A 1 90 ? -9.322 1.078 2.980 1.00 87.81 90 LEU A CA 1
ATOM 646 C C . LEU A 1 90 ? -9.605 1.148 1.484 1.00 87.81 90 LEU A C 1
ATOM 648 O O . LEU A 1 90 ? -9.904 0.157 0.830 1.00 87.81 90 LEU A O 1
ATOM 652 N N . LYS A 1 91 ? -9.429 2.325 0.895 1.00 90.00 91 LYS A N 1
ATOM 653 C CA . LYS A 1 91 ? -9.457 2.507 -0.554 1.00 90.00 91 LYS A CA 1
ATOM 654 C C . LYS A 1 91 ? -8.047 2.737 -1.071 1.00 90.00 91 LYS A C 1
ATOM 656 O O . LYS A 1 91 ? -7.399 3.709 -0.690 1.00 90.00 91 LYS A O 1
ATOM 661 N N . ILE A 1 92 ? -7.607 1.874 -1.982 1.00 90.12 92 ILE A N 1
ATOM 662 C CA . ILE A 1 92 ? -6.275 1.914 -2.586 1.00 90.12 92 ILE A CA 1
ATOM 663 C C . ILE A 1 92 ? -6.421 2.314 -4.052 1.00 90.12 92 ILE A C 1
ATOM 665 O O . ILE A 1 92 ? -7.143 1.679 -4.826 1.00 90.12 92 ILE A O 1
ATOM 669 N N . THR A 1 93 ? -5.739 3.385 -4.444 1.00 91.25 93 THR A N 1
ATOM 670 C CA . THR A 1 93 ? -5.685 3.859 -5.833 1.00 91.25 93 THR A CA 1
ATOM 671 C C . THR A 1 93 ? -4.240 3.881 -6.294 1.00 91.25 93 THR A C 1
ATOM 673 O O . THR A 1 93 ? -3.445 4.614 -5.720 1.00 91.25 93 THR A O 1
ATOM 676 N N . VAL A 1 94 ? -3.907 3.126 -7.340 1.00 90.44 94 VAL A N 1
ATOM 677 C CA . VAL A 1 94 ? -2.552 3.075 -7.906 1.00 90.44 94 VAL A CA 1
ATOM 678 C C . VAL A 1 94 ? -2.552 3.706 -9.295 1.00 90.44 94 VAL A C 1
ATOM 680 O O . VAL A 1 94 ? -3.431 3.439 -10.111 1.00 90.44 94 VAL A O 1
ATOM 683 N N . LYS A 1 95 ? -1.562 4.558 -9.562 1.00 91.19 95 LYS A N 1
ATOM 684 C CA . LYS A 1 95 ? -1.248 5.102 -10.882 1.00 91.19 95 LYS A CA 1
ATOM 685 C C . LYS A 1 95 ? 0.183 4.729 -11.248 1.00 91.19 95 LYS A C 1
ATOM 687 O O . LYS A 1 95 ? 1.114 5.017 -10.498 1.00 91.19 95 LYS A O 1
ATOM 692 N N . ALA A 1 96 ? 0.342 4.133 -12.420 1.00 87.81 96 ALA A N 1
ATOM 693 C CA . ALA A 1 96 ? 1.626 3.812 -13.027 1.00 87.81 96 ALA A CA 1
ATOM 694 C C . ALA A 1 96 ? 1.573 4.131 -14.529 1.00 87.81 96 ALA A C 1
ATOM 696 O O . ALA A 1 96 ? 0.505 4.406 -15.077 1.00 87.81 96 ALA A O 1
ATOM 697 N N . CYS A 1 97 ? 2.727 4.101 -15.195 1.00 85.75 97 CYS A N 1
ATOM 698 C CA . CYS A 1 97 ? 2.821 4.311 -16.645 1.00 85.75 97 CYS A CA 1
ATOM 699 C C . CYS A 1 97 ? 2.193 3.175 -17.471 1.00 85.75 97 CYS A C 1
ATOM 701 O O . CYS A 1 97 ? 1.856 3.388 -18.631 1.00 85.75 97 CYS A O 1
ATOM 703 N N . ARG A 1 98 ? 2.005 1.992 -16.873 1.00 84.38 98 ARG A N 1
ATOM 704 C CA . ARG A 1 98 ? 1.314 0.849 -17.473 1.00 84.38 98 ARG A CA 1
ATOM 705 C C . ARG A 1 98 ? 0.257 0.294 -16.527 1.00 84.38 98 ARG A C 1
ATOM 707 O O . ARG A 1 98 ? 0.411 0.352 -15.305 1.00 84.38 98 ARG A O 1
ATOM 714 N N . LYS A 1 99 ? -0.819 -0.235 -17.109 1.00 84.50 99 LYS A N 1
ATOM 715 C CA . LYS A 1 99 ? -1.973 -0.748 -16.365 1.00 84.50 99 LYS A CA 1
ATOM 716 C C . LYS A 1 99 ? -1.652 -2.031 -15.601 1.00 84.50 99 LYS A C 1
ATOM 718 O O . LYS A 1 99 ? -2.020 -2.130 -14.442 1.00 84.50 99 LYS A O 1
ATOM 723 N N . ASP A 1 100 ? -0.948 -2.969 -16.222 1.00 83.31 100 ASP A N 1
ATOM 724 C CA . ASP A 1 100 ? -0.552 -4.234 -15.597 1.00 83.31 100 ASP A CA 1
ATOM 725 C C . ASP A 1 100 ? 0.295 -4.010 -14.337 1.00 83.31 100 ASP A C 1
ATOM 727 O O . ASP A 1 100 ? -0.003 -4.569 -13.290 1.00 83.31 100 ASP A O 1
ATOM 731 N N . VAL A 1 101 ? 1.248 -3.076 -14.385 1.00 83.12 101 VAL A N 1
ATOM 732 C CA . VAL A 1 101 ? 2.019 -2.666 -13.200 1.00 83.12 101 VAL A CA 1
ATOM 733 C C . VAL A 1 101 ? 1.129 -2.048 -12.122 1.00 83.12 101 VAL A C 1
ATOM 735 O O . VAL A 1 101 ? 1.317 -2.315 -10.937 1.00 83.12 101 VAL A O 1
ATOM 738 N N . ALA A 1 102 ? 0.165 -1.205 -12.504 1.00 86.19 102 ALA A N 1
ATOM 739 C CA . ALA A 1 102 ? -0.767 -0.621 -11.542 1.00 86.19 102 ALA A CA 1
ATOM 740 C C . ALA A 1 102 ? -1.644 -1.694 -10.876 1.00 86.19 102 ALA A C 1
ATOM 742 O O . ALA A 1 102 ? -1.864 -1.625 -9.666 1.00 86.19 102 ALA A O 1
ATOM 743 N N . ASP A 1 103 ? -2.107 -2.679 -11.646 1.00 86.31 103 ASP A N 1
ATOM 744 C CA . ASP A 1 103 ? -2.937 -3.784 -11.171 1.00 86.31 103 ASP A CA 1
ATOM 745 C C . ASP A 1 103 ? -2.139 -4.717 -10.243 1.00 86.31 103 ASP A C 1
ATOM 747 O O . ASP A 1 103 ? -2.616 -5.035 -9.152 1.00 86.31 103 ASP A O 1
ATOM 751 N N . ASP A 1 104 ? -0.908 -5.084 -10.608 1.00 84.50 104 ASP A N 1
ATOM 752 C CA . ASP A 1 104 ? -0.026 -5.934 -9.797 1.00 84.50 104 ASP A CA 1
ATOM 753 C C . ASP A 1 104 ? 0.325 -5.278 -8.458 1.00 84.50 104 ASP A C 1
ATOM 755 O O . ASP A 1 104 ? 0.168 -5.886 -7.398 1.00 84.50 104 ASP A O 1
ATOM 759 N N . VAL A 1 105 ? 0.717 -4.001 -8.479 1.00 85.62 105 VAL A N 1
ATOM 760 C CA . VAL A 1 105 ? 1.006 -3.241 -7.254 1.00 85.62 105 VAL A CA 1
ATOM 761 C C . VAL A 1 105 ? -0.254 -3.069 -6.408 1.00 85.62 105 VAL A C 1
ATOM 763 O O . VAL A 1 105 ? -0.195 -3.161 -5.182 1.00 85.62 105 VAL A O 1
ATOM 766 N N . CYS A 1 106 ? -1.412 -2.838 -7.036 1.00 86.75 106 CYS A N 1
ATOM 767 C CA . CYS A 1 106 ? -2.678 -2.747 -6.315 1.00 86.75 106 CYS A CA 1
ATOM 768 C C . CYS A 1 106 ? -3.010 -4.066 -5.606 1.00 86.75 106 CYS A C 1
ATOM 770 O O . CYS A 1 106 ? -3.442 -4.027 -4.455 1.00 86.75 106 CYS A O 1
ATOM 772 N N . ARG A 1 107 ? -2.779 -5.217 -6.253 1.00 86.44 107 ARG A N 1
ATOM 773 C CA . ARG A 1 107 ? -2.966 -6.547 -5.651 1.00 86.44 107 ARG A CA 1
ATOM 774 C C . ARG A 1 107 ? -1.977 -6.813 -4.525 1.00 86.44 107 ARG A C 1
ATOM 776 O O . ARG A 1 107 ? -2.387 -7.310 -3.483 1.00 86.44 107 ARG A O 1
ATOM 783 N N . GLN A 1 108 ? -0.707 -6.454 -4.710 1.00 85.06 108 GLN A N 1
ATOM 784 C CA . GLN A 1 108 ? 0.318 -6.602 -3.677 1.00 85.06 108 GLN A CA 1
ATOM 785 C C . GLN A 1 108 ? -0.065 -5.817 -2.420 1.00 85.06 108 GLN A C 1
ATOM 787 O O . GLN A 1 108 ? -0.148 -6.393 -1.341 1.00 85.06 108 GLN A O 1
ATOM 792 N N . LEU A 1 109 ? -0.400 -4.532 -2.572 1.00 85.00 109 LEU A N 1
ATOM 793 C CA . LEU A 1 109 ? -0.850 -3.694 -1.461 1.00 85.00 109 LEU A CA 1
ATOM 794 C C . LEU A 1 109 ? -2.115 -4.257 -0.809 1.00 85.00 109 LEU A C 1
ATOM 796 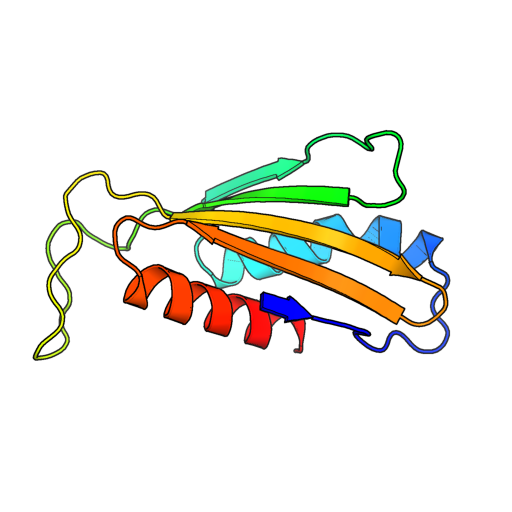O O . LEU A 1 109 ? -2.197 -4.316 0.413 1.00 85.00 109 LEU A O 1
ATOM 800 N N . ALA A 1 110 ? -3.092 -4.685 -1.610 1.00 86.69 110 ALA A N 1
ATOM 801 C CA . ALA A 1 110 ? -4.323 -5.268 -1.098 1.00 86.69 110 ALA A CA 1
ATOM 802 C C . ALA A 1 110 ? -4.082 -6.542 -0.276 1.00 86.69 110 ALA A C 1
ATOM 804 O O . ALA A 1 110 ? -4.729 -6.723 0.754 1.00 86.69 110 ALA A O 1
ATOM 805 N N . SER A 1 111 ? -3.147 -7.393 -0.707 1.00 85.69 111 SER A N 1
ATOM 806 C CA . SER A 1 111 ? -2.722 -8.582 0.035 1.00 85.69 111 SER A CA 1
ATOM 807 C C . SER A 1 111 ? -2.042 -8.193 1.344 1.00 85.69 111 SER A C 1
ATOM 809 O O . SER A 1 111 ? -2.460 -8.653 2.398 1.00 85.69 111 SER A O 1
ATOM 811 N N . THR A 1 112 ? -1.068 -7.279 1.300 1.00 86.06 112 THR A N 1
ATOM 812 C CA . THR A 1 112 ? -0.320 -6.843 2.489 1.00 86.06 112 THR A CA 1
ATOM 813 C C . THR A 1 112 ? -1.202 -6.150 3.527 1.00 86.06 112 THR A C 1
ATOM 815 O O . THR A 1 112 ? -0.955 -6.286 4.715 1.00 86.06 112 THR A O 1
ATOM 818 N N . PHE A 1 113 ? -2.244 -5.421 3.117 1.00 84.25 113 PHE A N 1
ATOM 819 C CA . PHE A 1 113 ? -3.186 -4.816 4.066 1.00 84.25 113 PHE A CA 1
ATOM 820 C C . PHE A 1 113 ? -4.135 -5.824 4.730 1.00 84.25 113 PHE A C 1
ATOM 822 O O . PHE A 1 113 ? -4.763 -5.462 5.721 1.00 84.25 113 PHE A O 1
ATOM 829 N N . ARG A 1 114 ? -4.299 -7.032 4.172 1.00 83.12 114 ARG A N 1
ATOM 830 C CA . ARG A 1 114 ? -5.141 -8.0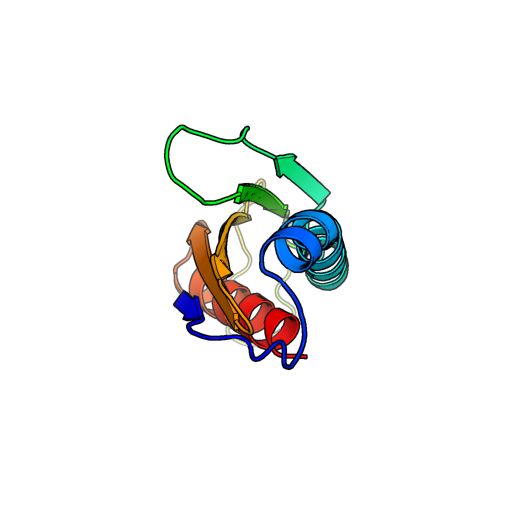98 4.746 1.00 83.12 114 ARG A CA 1
ATOM 831 C C . ARG A 1 114 ? -4.392 -9.009 5.721 1.00 83.12 114 ARG A C 1
ATOM 833 O O . ARG A 1 114 ? -5.064 -9.713 6.470 1.00 83.12 114 ARG A O 1
ATOM 840 N N . GLU A 1 115 ? -3.063 -9.023 5.663 1.00 73.25 115 GLU A N 1
ATOM 841 C CA . GLU A 1 115 ? -2.176 -9.738 6.597 1.00 73.25 115 GLU A CA 1
ATOM 842 C C . GLU A 1 115 ? -2.053 -8.999 7.937 1.00 73.25 115 GLU A C 1
ATOM 844 O O . GLU A 1 115 ? -2.056 -9.694 8.977 1.00 73.25 115 GLU A O 1
#

Radius of gyration: 15.32 Å; chains: 1; bounding box: 33×31×42 Å